Protein AF-X0T157-F1 (afdb_monomer_lite)

Foldseek 3Di:
DEAFDADPVQFTHADPPVVVVVVVCQVVPAAEYEGAPVNPPPDPPDTNHHYDHDGGVVVVVVVPD

Structure (mmCIF, N/CA/C/O backbone):
data_AF-X0T157-F1
#
_entry.id   AF-X0T157-F1
#
loop_
_atom_site.group_PDB
_atom_site.id
_atom_site.type_symbol
_atom_site.label_atom_id
_atom_site.label_alt_id
_atom_site.label_comp_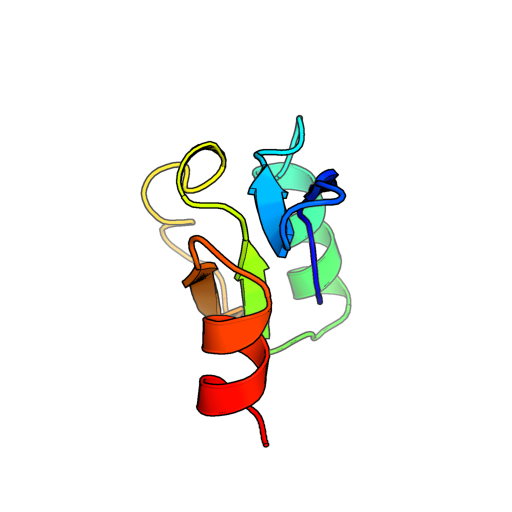id
_atom_site.label_asym_id
_atom_site.label_entity_id
_atom_site.label_seq_id
_atom_site.pdbx_PDB_ins_code
_atom_site.Cartn_x
_atom_site.Cartn_y
_atom_site.Cartn_z
_atom_site.occupancy
_atom_site.B_iso_or_equiv
_atom_site.auth_seq_id
_atom_site.auth_comp_id
_atom_site.auth_asym_id
_atom_site.auth_atom_id
_atom_site.pdbx_PDB_model_num
ATOM 1 N N . VAL A 1 1 ? -6.879 -1.477 0.648 1.00 86.56 1 VAL A N 1
ATOM 2 C CA . VAL A 1 1 ? -6.201 -0.176 0.420 1.00 86.56 1 VAL A CA 1
ATOM 3 C C . VAL A 1 1 ? -4.863 -0.422 -0.259 1.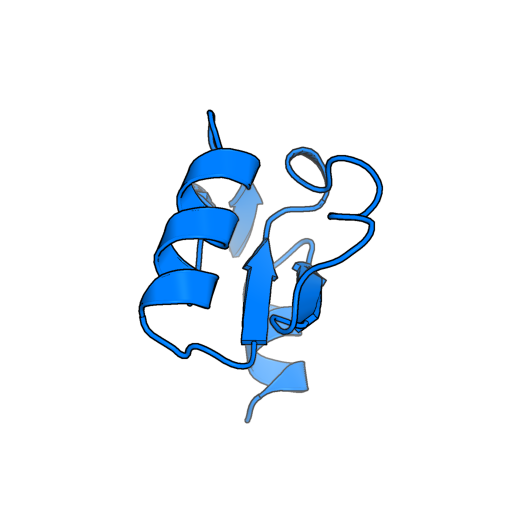00 86.56 1 VAL A C 1
ATOM 5 O O . VAL A 1 1 ? -4.218 -1.406 0.075 1.00 86.56 1 VAL A O 1
ATOM 8 N N . PHE A 1 2 ? -4.464 0.418 -1.212 1.00 88.00 2 PHE A N 1
ATOM 9 C CA . PHE A 1 2 ? -3.162 0.332 -1.883 1.00 88.00 2 PHE A CA 1
ATOM 10 C C . PHE A 1 2 ? -2.312 1.523 -1.439 1.00 88.00 2 PHE A C 1
ATOM 12 O O . PHE A 1 2 ? -2.784 2.657 -1.485 1.00 88.00 2 PHE A O 1
ATOM 19 N N . ALA A 1 3 ? -1.097 1.269 -0.959 1.00 86.75 3 ALA A N 1
ATOM 20 C CA . ALA A 1 3 ? -0.170 2.301 -0.507 1.00 86.75 3 ALA A CA 1
ATOM 21 C C . ALA A 1 3 ? 1.238 1.976 -1.019 1.00 86.75 3 ALA A C 1
ATOM 23 O O . ALA A 1 3 ? 2.095 1.475 -0.292 1.00 86.75 3 ALA A O 1
ATOM 24 N N . ALA A 1 4 ? 1.432 2.227 -2.308 1.00 88.50 4 ALA A N 1
ATOM 25 C CA . ALA A 1 4 ? 2.687 2.067 -3.022 1.00 88.50 4 ALA A CA 1
ATOM 26 C C . ALA A 1 4 ? 2.709 3.039 -4.206 1.00 88.50 4 ALA A C 1
ATOM 28 O O . ALA A 1 4 ? 1.656 3.421 -4.720 1.00 88.50 4 ALA A O 1
ATOM 29 N N . GLU A 1 5 ? 3.904 3.414 -4.638 1.00 89.31 5 GLU A N 1
ATOM 30 C CA . GLU A 1 5 ? 4.107 4.088 -5.915 1.00 89.31 5 GLU A CA 1
ATOM 31 C C . GLU A 1 5 ? 4.259 3.043 -7.018 1.00 89.31 5 GLU A C 1
ATOM 33 O O . GLU A 1 5 ? 4.873 1.996 -6.805 1.00 89.31 5 GLU A O 1
ATOM 38 N N . LEU A 1 6 ? 3.699 3.324 -8.192 1.00 92.50 6 LEU A N 1
ATOM 39 C CA . LEU A 1 6 ? 3.811 2.459 -9.358 1.00 92.50 6 LEU A CA 1
ATOM 40 C C . LEU A 1 6 ? 4.812 3.069 -10.336 1.00 92.50 6 LEU A C 1
ATOM 42 O O . LEU A 1 6 ? 4.609 4.178 -10.828 1.00 92.50 6 LEU A O 1
ATOM 46 N N . GLY A 1 7 ? 5.886 2.341 -10.617 1.00 90.12 7 GLY A N 1
ATOM 47 C CA . GLY A 1 7 ? 6.788 2.688 -11.704 1.00 90.12 7 GLY A CA 1
ATOM 48 C C . GLY A 1 7 ? 6.215 2.296 -13.064 1.00 90.12 7 GLY A C 1
ATOM 49 O O . GLY A 1 7 ? 5.359 1.418 -13.174 1.00 90.12 7 GLY A O 1
ATOM 50 N N . LEU A 1 8 ? 6.707 2.938 -14.124 1.00 91.62 8 LEU A N 1
ATOM 51 C CA . LEU A 1 8 ? 6.255 2.676 -15.496 1.00 91.62 8 LEU A CA 1
ATOM 52 C C . LEU A 1 8 ? 6.557 1.241 -15.962 1.00 91.62 8 LEU A C 1
ATOM 54 O O . LEU A 1 8 ? 5.866 0.733 -16.840 1.00 91.6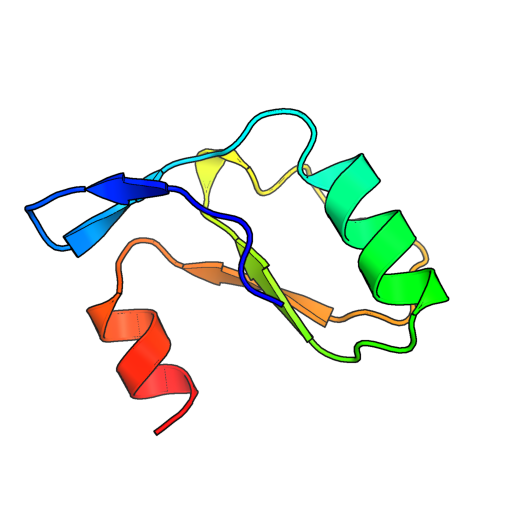2 8 LEU A O 1
ATOM 58 N N . GLY A 1 9 ? 7.554 0.579 -15.366 1.00 90.75 9 GLY A N 1
ATOM 59 C CA . GLY A 1 9 ? 7.866 -0.832 -15.608 1.00 90.75 9 GLY A CA 1
ATOM 60 C C . GLY A 1 9 ? 6.963 -1.805 -14.844 1.00 90.75 9 GLY A C 1
ATOM 61 O O . GLY A 1 9 ? 7.153 -3.016 -14.935 1.00 90.75 9 GLY A O 1
ATOM 62 N N . GLY A 1 10 ? 5.984 -1.300 -14.088 1.00 89.44 10 GLY A N 1
ATOM 63 C CA . GLY A 1 10 ? 5.082 -2.106 -13.272 1.00 89.44 10 GLY A CA 1
ATOM 64 C C . GLY A 1 10 ? 5.663 -2.506 -11.916 1.00 89.44 10 GLY A C 1
ATOM 65 O O . GLY A 1 10 ? 5.076 -3.349 -11.233 1.00 89.44 10 GLY A O 1
ATOM 66 N N . GLU A 1 11 ? 6.795 -1.932 -11.507 1.00 90.75 11 GLU A N 1
ATOM 67 C CA . GLU A 1 11 ? 7.381 -2.145 -10.189 1.00 90.75 11 GLU A CA 1
ATOM 68 C C . GLU A 1 11 ? 6.660 -1.342 -9.100 1.00 90.75 11 GLU A C 1
ATOM 70 O O . GLU A 1 11 ? 6.262 -0.193 -9.304 1.00 90.75 11 GLU A O 1
ATOM 75 N N . LEU A 1 12 ? 6.519 -1.942 -7.918 1.00 89.81 12 LEU A N 1
ATOM 76 C CA . LEU A 1 12 ? 5.960 -1.277 -6.746 1.00 89.81 12 LEU A CA 1
ATOM 77 C C . LEU A 1 12 ? 7.082 -0.706 -5.885 1.00 89.81 12 LEU A C 1
ATOM 79 O O . LEU A 1 12 ? 7.997 -1.418 -5.464 1.00 89.81 12 LEU A O 1
ATOM 83 N N . ARG A 1 13 ? 6.991 0.591 -5.602 1.00 88.62 13 ARG A N 1
ATOM 84 C CA . ARG A 1 13 ? 7.965 1.347 -4.817 1.00 88.62 13 ARG A CA 1
ATOM 85 C C . ARG A 1 13 ? 7.366 1.803 -3.495 1.00 88.62 13 ARG A C 1
ATOM 87 O O . ARG A 1 13 ? 6.157 2.001 -3.352 1.00 88.62 13 ARG A O 1
ATOM 94 N N . GLY A 1 14 ? 8.246 1.913 -2.508 1.00 86.00 14 GLY A N 1
ATOM 95 C CA . GLY A 1 14 ? 7.876 2.257 -1.148 1.00 86.00 14 GLY A CA 1
ATOM 96 C C . GLY A 1 14 ? 7.433 3.705 -1.018 1.00 86.00 14 GLY A C 1
ATOM 97 O O . GLY A 1 14 ? 8.078 4.602 -1.545 1.00 86.00 14 GLY A O 1
ATOM 98 N N . VAL A 1 15 ? 6.353 3.920 -0.273 1.00 84.38 15 VAL A N 1
ATOM 99 C CA . VAL A 1 15 ? 5.872 5.242 0.127 1.00 84.38 15 VAL A CA 1
ATOM 100 C C . VAL A 1 15 ? 6.326 5.576 1.540 1.00 84.38 15 VAL A C 1
ATOM 102 O O . VAL A 1 15 ? 6.432 4.708 2.418 1.00 84.38 15 VAL A O 1
ATOM 105 N N . THR A 1 16 ? 6.541 6.863 1.786 1.00 82.44 16 THR A N 1
ATOM 106 C CA . THR A 1 16 ? 6.795 7.378 3.130 1.00 82.44 16 THR A CA 1
ATOM 107 C C . THR A 1 16 ? 5.542 7.256 4.000 1.00 82.44 16 THR A C 1
ATOM 109 O O . THR A 1 16 ? 4.402 7.296 3.523 1.00 82.44 16 THR A O 1
ATOM 112 N N . MET A 1 17 ? 5.754 7.086 5.310 1.00 81.69 17 MET A N 1
ATOM 113 C CA . MET A 1 17 ? 4.679 7.017 6.310 1.00 81.69 17 MET A CA 1
ATOM 114 C C . MET A 1 17 ? 3.628 5.919 6.041 1.00 81.69 17 MET A C 1
ATOM 116 O O . MET A 1 17 ? 2.457 6.064 6.401 1.00 81.69 17 MET A O 1
ATOM 120 N N . ALA A 1 18 ? 4.032 4.793 5.437 1.00 81.62 18 ALA A N 1
ATOM 121 C CA . ALA A 1 18 ? 3.140 3.664 5.155 1.00 81.62 18 ALA A CA 1
ATOM 122 C C . ALA A 1 18 ? 2.400 3.164 6.413 1.00 81.62 18 ALA A C 1
ATOM 124 O O . ALA A 1 18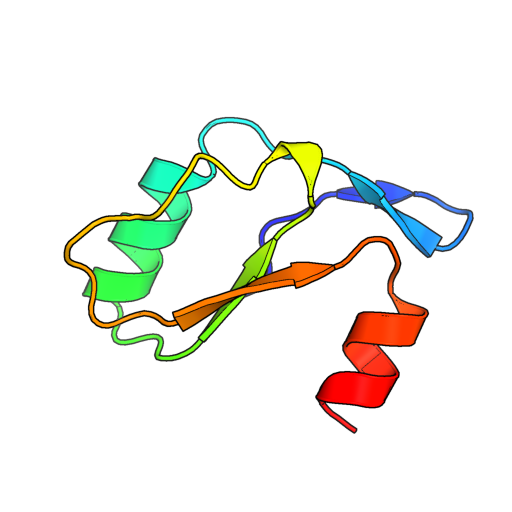 ? 1.211 2.856 6.361 1.00 81.62 18 ALA A O 1
ATOM 125 N N . GLU A 1 19 ? 3.071 3.168 7.568 1.00 80.00 19 GLU A N 1
ATOM 126 C CA . GLU A 1 19 ? 2.494 2.737 8.844 1.00 80.00 19 GLU A CA 1
ATOM 127 C C . GLU A 1 19 ? 1.341 3.635 9.328 1.00 80.00 19 GLU A C 1
ATOM 129 O O . GLU A 1 19 ? 0.320 3.133 9.800 1.00 80.00 19 GLU A O 1
ATOM 134 N N . GLN A 1 20 ? 1.450 4.961 9.179 1.00 83.25 20 GLN A N 1
ATOM 135 C CA . GLN A 1 20 ? 0.353 5.876 9.526 1.00 83.25 20 GLN A CA 1
ATOM 136 C C . GLN A 1 20 ? -0.844 5.674 8.596 1.00 83.25 20 GLN A C 1
ATOM 138 O O . GLN A 1 20 ? -1.980 5.615 9.061 1.00 83.25 20 GLN A O 1
ATOM 143 N N . ARG A 1 21 ? -0.594 5.484 7.294 1.00 84.25 21 ARG A N 1
ATOM 144 C CA . ARG A 1 21 ? -1.646 5.201 6.305 1.00 84.25 21 ARG A CA 1
ATOM 145 C C . ARG A 1 21 ? -2.377 3.890 6.616 1.00 84.25 21 ARG A C 1
ATOM 147 O O . ARG A 1 21 ? -3.596 3.829 6.487 1.00 84.25 21 ARG A O 1
ATOM 154 N N . LEU A 1 22 ? -1.653 2.864 7.071 1.00 83.94 22 LEU A N 1
ATOM 155 C CA . LEU A 1 22 ? -2.232 1.595 7.527 1.00 83.94 22 LEU A CA 1
ATOM 156 C C . LEU A 1 22 ? -3.114 1.771 8.766 1.00 83.94 22 LEU A C 1
ATOM 158 O O . LEU A 1 22 ? -4.203 1.207 8.796 1.00 83.94 22 LEU A O 1
ATOM 162 N N . LYS A 1 23 ? -2.686 2.567 9.755 1.00 84.38 23 LYS A N 1
ATOM 163 C CA . LYS A 1 23 ? -3.482 2.854 10.965 1.00 84.38 23 LYS A CA 1
ATOM 164 C C . LYS A 1 23 ? -4.786 3.578 10.632 1.00 84.38 23 LYS A C 1
ATOM 166 O O . LYS A 1 23 ? -5.830 3.233 11.177 1.00 84.38 23 LYS A O 1
ATOM 171 N N . GLU A 1 24 ? -4.753 4.538 9.713 1.00 85.94 24 GLU A N 1
ATOM 172 C CA . GLU A 1 24 ? -5.972 5.210 9.248 1.00 85.94 24 GLU A CA 1
ATOM 173 C C . GLU A 1 24 ? -6.878 4.256 8.461 1.00 85.94 24 GLU A C 1
ATOM 175 O O . GLU A 1 24 ? -8.084 4.206 8.701 1.00 85.94 24 GLU A O 1
ATOM 180 N N . ALA A 1 25 ? -6.310 3.417 7.591 1.00 86.38 25 ALA A N 1
ATOM 181 C CA . ALA A 1 25 ? -7.083 2.395 6.893 1.00 86.38 25 ALA A CA 1
ATOM 182 C C . ALA A 1 25 ? -7.719 1.379 7.861 1.00 86.38 25 ALA A C 1
ATOM 184 O O . ALA A 1 25 ? -8.852 0.944 7.662 1.00 86.38 25 ALA A O 1
ATOM 185 N N . GLU A 1 26 ? -7.027 1.024 8.939 1.00 85.00 26 GLU A N 1
ATOM 186 C CA . GLU A 1 26 ? -7.581 0.166 9.980 1.00 85.00 26 GLU A CA 1
ATOM 187 C C . GLU A 1 26 ? -8.767 0.827 10.696 1.00 85.00 26 GLU A C 1
ATOM 189 O O . GLU A 1 26 ? -9.810 0.190 10.852 1.00 85.00 26 GLU A O 1
ATOM 194 N N . LYS A 1 27 ? -8.647 2.106 11.080 1.00 86.12 27 LYS A N 1
ATOM 195 C CA . LYS A 1 27 ? -9.745 2.871 11.701 1.00 86.12 27 LYS A CA 1
ATOM 196 C C . LYS A 1 27 ? -10.972 2.963 10.798 1.00 86.12 27 LYS A C 1
ATOM 198 O O . LYS A 1 27 ? -12.095 2.888 11.285 1.00 86.12 27 LYS A O 1
ATOM 203 N N . LEU A 1 28 ? -10.756 3.083 9.490 1.00 87.12 28 LEU A N 1
ATOM 204 C CA . LEU A 1 28 ? -11.815 3.104 8.481 1.00 87.12 28 LEU A CA 1
ATOM 205 C C . LEU A 1 28 ? -12.441 1.718 8.225 1.00 87.12 28 LEU A C 1
ATOM 207 O O . LEU A 1 28 ? -13.395 1.609 7.460 1.00 87.12 28 LEU A O 1
ATOM 211 N N . GLY A 1 29 ? -11.934 0.653 8.857 1.00 84.75 29 GLY A N 1
ATOM 212 C CA . GLY A 1 29 ? -12.494 -0.696 8.760 1.00 84.75 29 GLY A CA 1
ATOM 213 C C . GLY A 1 29 ? -11.993 -1.510 7.565 1.00 84.75 29 GLY A C 1
ATOM 214 O O . GLY A 1 29 ? -12.586 -2.540 7.229 1.00 84.75 29 GLY A O 1
ATOM 215 N N . PHE A 1 30 ? -10.899 -1.100 6.915 1.00 86.19 30 PHE A N 1
ATOM 216 C CA . PHE A 1 30 ? -10.309 -1.889 5.836 1.00 86.19 30 PHE A CA 1
ATOM 217 C C . PHE A 1 30 ? -9.676 -3.179 6.373 1.00 86.19 30 PHE A C 1
ATOM 219 O O . PHE A 1 30 ? -8.918 -3.182 7.340 1.00 86.19 30 PHE A O 1
ATOM 226 N N . LYS A 1 31 ? -9.960 -4.298 5.697 1.00 84.88 31 LYS A N 1
ATOM 227 C CA . LYS A 1 31 ? -9.472 -5.634 6.086 1.00 84.88 31 LYS A CA 1
ATOM 228 C C . LYS A 1 31 ? -8.127 -6.000 5.464 1.00 84.88 31 LYS A C 1
ATOM 230 O O . LYS A 1 31 ? -7.427 -6.857 5.998 1.00 84.88 31 LYS A O 1
ATOM 235 N N . GLN A 1 32 ? -7.786 -5.397 4.326 1.00 85.31 32 GLN A N 1
ATOM 236 C CA . GLN A 1 32 ? -6.593 -5.741 3.553 1.00 85.31 32 GLN A CA 1
ATOM 237 C C . GLN A 1 32 ? -5.879 -4.496 3.025 1.00 85.31 32 GLN A C 1
ATOM 239 O O . GLN A 1 32 ? -6.519 -3.529 2.587 1.00 85.31 32 GLN A O 1
ATOM 244 N N . ALA A 1 33 ? -4.551 -4.547 3.035 1.00 87.12 33 ALA A N 1
ATOM 245 C CA . ALA A 1 33 ? -3.676 -3.514 2.506 1.00 87.12 33 ALA A CA 1
ATOM 246 C C . ALA A 1 33 ? -2.582 -4.109 1.614 1.00 87.12 33 ALA A C 1
ATOM 248 O O . ALA A 1 33 ? -2.046 -5.173 1.915 1.00 87.12 33 ALA A O 1
ATOM 249 N N . VAL A 1 34 ? -2.246 -3.397 0.543 1.00 88.06 34 VAL A N 1
ATOM 250 C CA . VAL A 1 34 ? -1.181 -3.729 -0.406 1.00 88.06 34 VAL A CA 1
ATOM 251 C C . VAL A 1 34 ? -0.082 -2.681 -0.288 1.00 88.06 34 VAL A C 1
ATOM 253 O O . VAL A 1 34 ? -0.365 -1.481 -0.330 1.00 88.06 34 VAL A O 1
ATOM 256 N N . LEU A 1 35 ? 1.154 -3.145 -0.123 1.00 87.62 35 LEU A N 1
ATOM 257 C CA . LEU A 1 35 ? 2.349 -2.331 0.099 1.00 87.62 35 LEU A CA 1
ATOM 258 C C . LEU A 1 35 ? 3.473 -2.763 -0.845 1.00 87.62 35 LEU A C 1
ATOM 260 O O . LEU A 1 35 ? 3.491 -3.895 -1.326 1.00 87.62 35 LEU A O 1
ATOM 264 N N . ALA A 1 36 ? 4.450 -1.884 -1.050 1.00 85.31 36 ALA A N 1
ATOM 265 C CA . ALA A 1 36 ? 5.722 -2.272 -1.649 1.00 85.31 36 ALA A CA 1
ATOM 266 C C . ALA A 1 36 ? 6.643 -2.940 -0.609 1.00 85.31 36 ALA A C 1
ATOM 268 O O . ALA A 1 36 ? 6.520 -2.654 0.588 1.00 85.31 36 ALA A O 1
ATOM 269 N N . PRO A 1 37 ? 7.617 -3.770 -1.028 1.00 81.75 37 PRO A N 1
ATOM 270 C CA . PRO A 1 37 ? 8.473 -4.524 -0.113 1.00 81.75 37 PRO A CA 1
ATOM 271 C C . PRO A 1 37 ? 9.389 -3.604 0.697 1.00 81.75 37 PRO A C 1
ATOM 273 O O . PRO A 1 37 ? 9.662 -3.870 1.859 1.00 81.75 37 PRO A O 1
ATOM 276 N N . SER A 1 38 ? 9.806 -2.475 0.118 1.00 74.75 38 SER A N 1
ATOM 277 C CA . SER A 1 38 ? 10.614 -1.461 0.806 1.00 74.75 38 SER A CA 1
ATOM 278 C C . SER A 1 38 ? 9.833 -0.644 1.840 1.00 74.75 38 SER A C 1
ATOM 280 O O . SER A 1 38 ? 10.438 -0.054 2.728 1.00 74.75 38 SER A O 1
ATOM 282 N N . SER A 1 39 ? 8.499 -0.633 1.757 1.00 68.31 39 SER A N 1
ATOM 283 C CA . SER A 1 39 ? 7.605 -0.064 2.776 1.00 68.31 39 SER A CA 1
ATOM 284 C C . SER A 1 39 ? 7.058 -1.110 3.737 1.00 68.31 39 SER A C 1
ATOM 286 O O . SER A 1 39 ? 6.254 -0.765 4.607 1.00 68.31 39 SER A O 1
ATOM 288 N N . ALA A 1 40 ? 7.468 -2.374 3.597 1.00 60.72 40 ALA A N 1
ATOM 289 C CA . ALA A 1 40 ? 7.155 -3.419 4.553 1.00 60.72 40 ALA A CA 1
ATOM 290 C C . ALA A 1 40 ? 7.982 -3.188 5.824 1.00 60.72 40 ALA A C 1
ATOM 292 O O . ALA A 1 40 ? 8.912 -3.926 6.134 1.00 60.72 40 ALA A O 1
ATOM 293 N N . THR A 1 41 ? 7.647 -2.136 6.572 1.00 53.16 41 THR A N 1
ATOM 294 C CA . THR A 1 41 ? 8.042 -2.044 7.972 1.00 53.16 41 THR A CA 1
ATOM 295 C C . THR A 1 41 ? 7.469 -3.276 8.652 1.00 53.16 41 THR A C 1
ATOM 297 O O . THR A 1 41 ? 6.262 -3.524 8.611 1.00 53.16 41 THR A O 1
ATOM 300 N N . THR A 1 42 ? 8.384 -4.075 9.191 1.00 45.59 42 THR A N 1
ATOM 301 C CA . THR A 1 42 ? 8.180 -5.265 10.004 1.00 45.59 42 THR A CA 1
ATOM 302 C C . THR A 1 42 ? 6.918 -5.124 10.835 1.00 45.59 42 THR A C 1
ATOM 304 O O . THR A 1 42 ? 6.939 -4.401 11.818 1.00 45.59 42 THR A O 1
ATOM 307 N N . GLN A 1 43 ? 5.848 -5.801 10.406 1.00 47.50 43 GLN A N 1
ATOM 308 C CA . GLN A 1 43 ? 4.626 -6.069 11.164 1.00 47.50 43 GLN A CA 1
ATOM 309 C C . GLN A 1 43 ? 4.043 -4.837 11.874 1.00 47.50 43 GLN A C 1
ATOM 311 O O . GLN A 1 43 ? 4.543 -4.421 12.909 1.00 47.50 43 GLN A O 1
ATOM 316 N N . THR A 1 44 ? 2.881 -4.330 11.458 1.00 45.72 44 THR A N 1
ATOM 317 C CA . THR A 1 44 ? 2.011 -3.698 12.461 1.00 45.72 44 THR A CA 1
ATOM 318 C C . THR A 1 44 ? 1.667 -4.793 13.482 1.00 45.72 44 THR A C 1
ATOM 320 O O . THR A 1 44 ? 0.896 -5.693 13.146 1.00 45.72 44 THR A O 1
ATOM 323 N N . PRO A 1 45 ? 2.216 -4.799 14.717 1.00 43.81 45 PRO A N 1
ATOM 324 C CA . PRO A 1 45 ? 2.202 -5.997 15.564 1.00 43.81 45 PRO A CA 1
ATOM 325 C C . PRO A 1 45 ? 0.828 -6.291 16.184 1.00 43.81 45 PRO A C 1
ATOM 327 O O . PRO A 1 45 ? 0.726 -7.071 17.126 1.00 43.81 45 PRO A O 1
ATOM 330 N N . ARG A 1 46 ? -0.239 -5.600 15.757 1.00 48.09 46 ARG A N 1
ATOM 331 C CA . ARG A 1 46 ? -1.489 -5.545 16.527 1.00 48.09 46 ARG A CA 1
ATOM 332 C C . ARG A 1 46 ? -2.737 -5.069 15.780 1.00 48.09 46 ARG A C 1
ATOM 334 O O . ARG A 1 46 ? -3.741 -4.810 16.436 1.00 48.09 46 ARG A O 1
ATOM 341 N N . GLY A 1 47 ? -2.683 -4.929 14.454 1.00 56.78 47 GLY A N 1
ATOM 342 C CA . GLY A 1 47 ? -3.789 -4.362 13.676 1.00 56.78 47 GLY A CA 1
ATOM 343 C C . GLY A 1 47 ? -4.718 -5.411 13.055 1.00 56.7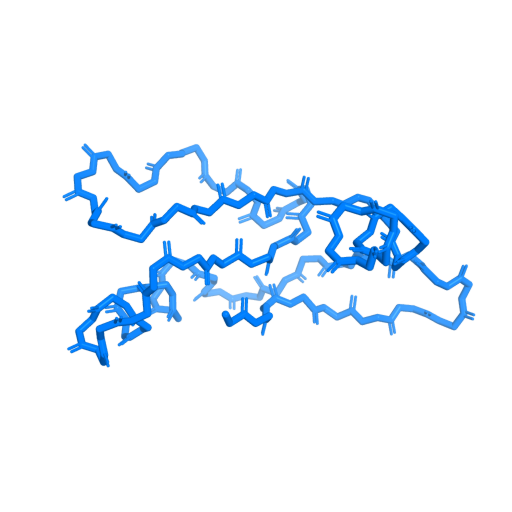8 47 GLY A C 1
ATOM 344 O O . GLY A 1 47 ? -4.265 -6.463 12.609 1.00 56.78 47 GLY A O 1
ATOM 345 N N . LYS A 1 48 ? -6.020 -5.118 12.964 1.00 67.50 48 LYS A N 1
ATOM 346 C CA . LYS A 1 48 ? -7.037 -5.939 12.267 1.00 67.50 48 LYS A CA 1
ATOM 347 C C . LYS A 1 48 ? -6.840 -5.995 10.744 1.00 67.50 48 LYS A C 1
ATOM 349 O O . LYS A 1 48 ? -7.441 -6.843 10.081 1.00 67.50 48 LYS A O 1
ATOM 354 N N . ILE A 1 49 ? -6.036 -5.092 10.182 1.00 79.81 49 ILE A N 1
ATOM 355 C CA . ILE A 1 49 ? -5.786 -4.992 8.743 1.00 79.81 49 ILE A CA 1
ATOM 356 C C . ILE A 1 49 ? -4.632 -5.911 8.311 1.00 79.81 49 ILE A C 1
ATOM 358 O O . ILE A 1 49 ? -3.511 -5.808 8.803 1.00 79.81 49 ILE A O 1
ATOM 362 N N . LYS A 1 50 ? -4.892 -6.814 7.358 1.00 82.94 50 LYS A N 1
ATOM 363 C CA . LYS A 1 50 ? -3.870 -7.701 6.782 1.00 82.94 50 LYS A CA 1
ATOM 364 C C . LYS A 1 50 ? -3.090 -6.965 5.697 1.00 82.94 50 LYS A C 1
ATOM 366 O O . LYS A 1 50 ? -3.597 -6.778 4.591 1.00 82.94 50 LYS A O 1
ATOM 371 N N . ALA A 1 51 ? -1.867 -6.559 6.009 1.00 83.38 51 ALA A N 1
ATOM 372 C CA . ALA A 1 51 ? -0.952 -5.968 5.043 1.00 83.38 51 ALA A CA 1
ATOM 373 C C . ALA A 1 51 ? -0.163 -7.051 4.290 1.00 83.38 51 ALA A C 1
ATOM 375 O O . ALA A 1 51 ? 0.419 -7.940 4.910 1.00 83.38 51 ALA A O 1
ATOM 376 N N . ARG A 1 52 ? -0.139 -6.973 2.957 1.00 87.38 52 ARG A N 1
ATOM 377 C CA . ARG A 1 52 ? 0.659 -7.830 2.072 1.00 87.38 52 ARG A CA 1
ATOM 378 C C . ARG A 1 52 ? 1.582 -6.967 1.222 1.00 87.38 52 ARG A C 1
ATOM 380 O O . ARG A 1 52 ? 1.153 -5.945 0.688 1.00 87.38 52 ARG A O 1
ATOM 387 N N . ALA A 1 53 ? 2.838 -7.383 1.114 1.00 86.31 53 ALA A N 1
ATOM 388 C CA . ALA A 1 53 ? 3.827 -6.712 0.287 1.00 86.31 53 ALA A CA 1
ATOM 389 C C . ALA A 1 53 ? 3.977 -7.430 -1.058 1.00 86.31 53 ALA A C 1
ATOM 391 O O . ALA A 1 53 ? 4.040 -8.657 -1.085 1.00 86.31 53 ALA A O 1
ATOM 392 N N . PHE A 1 54 ? 4.058 -6.665 -2.143 1.00 89.75 54 PHE A N 1
ATOM 393 C CA . PHE A 1 54 ? 4.220 -7.170 -3.509 1.00 89.75 54 PHE A CA 1
ATOM 394 C C . PHE A 1 54 ? 5.300 -6.375 -4.231 1.00 89.75 54 PHE A C 1
ATOM 396 O O . PHE A 1 54 ? 5.456 -5.184 -3.964 1.00 89.75 54 PHE A O 1
ATOM 403 N N . ARG A 1 55 ? 6.037 -7.006 -5.152 1.00 89.06 55 ARG A N 1
ATOM 404 C CA . ARG A 1 55 ? 7.107 -6.325 -5.911 1.00 89.06 55 ARG A CA 1
ATOM 405 C C . ARG A 1 55 ? 6.623 -5.703 -7.216 1.00 89.06 55 ARG A C 1
ATOM 407 O O . ARG A 1 55 ? 7.240 -4.751 -7.687 1.00 89.06 55 ARG A O 1
ATOM 414 N N . SER A 1 56 ? 5.546 -6.218 -7.803 1.00 92.06 56 SER A N 1
ATOM 415 C CA . SER A 1 56 ? 5.012 -5.713 -9.068 1.00 92.06 56 SER A CA 1
ATOM 416 C C . SER A 1 56 ? 3.491 -5.712 -9.093 1.00 92.06 56 SER A C 1
ATOM 418 O O . SER A 1 56 ? 2.833 -6.441 -8.349 1.00 92.06 56 SER A O 1
ATOM 420 N N . ILE A 1 57 ? 2.928 -4.901 -9.986 1.00 91.38 57 ILE A N 1
ATOM 421 C CA . ILE A 1 57 ? 1.481 -4.857 -10.201 1.00 91.38 57 ILE A CA 1
ATOM 422 C C . ILE A 1 57 ? 0.938 -6.169 -10.773 1.00 91.38 57 ILE A C 1
ATOM 424 O O . ILE A 1 57 ? -0.188 -6.536 -10.466 1.00 91.38 57 ILE A O 1
ATOM 428 N N . ALA A 1 58 ? 1.744 -6.907 -11.541 1.00 92.19 58 ALA A N 1
ATOM 429 C CA . ALA A 1 58 ? 1.350 -8.207 -12.075 1.00 92.19 58 ALA A CA 1
ATOM 430 C C . ALA A 1 58 ? 1.044 -9.212 -10.952 1.00 92.19 58 ALA A C 1
ATOM 432 O O . ALA A 1 58 ? 0.029 -9.894 -11.012 1.00 92.19 58 ALA A O 1
ATOM 433 N N . GLU A 1 59 ? 1.859 -9.246 -9.893 1.00 90.75 59 GLU A N 1
ATOM 434 C CA . GLU A 1 59 ? 1.594 -10.110 -8.733 1.00 90.75 59 GLU A CA 1
ATOM 435 C C . GLU A 1 59 ? 0.368 -9.673 -7.938 1.00 90.75 59 GLU A C 1
ATOM 437 O O . GLU A 1 59 ? -0.340 -10.500 -7.372 1.00 90.75 59 GLU A O 1
ATOM 442 N N . VAL A 1 60 ? 0.124 -8.362 -7.871 1.00 90.12 60 VAL A N 1
ATOM 443 C CA . VAL A 1 60 ? -1.088 -7.844 -7.237 1.00 90.12 60 VAL A CA 1
ATOM 444 C C . VAL A 1 60 ? -2.314 -8.286 -8.028 1.00 90.12 60 VAL A C 1
ATOM 446 O O . VAL A 1 60 ? -3.289 -8.716 -7.429 1.00 90.12 60 VAL A O 1
ATOM 449 N N . LEU A 1 61 ? -2.277 -8.212 -9.357 1.00 90.94 61 LEU A N 1
ATOM 450 C CA . LEU A 1 61 ? -3.389 -8.669 -10.184 1.00 90.94 61 LEU A CA 1
ATOM 451 C C . LEU A 1 61 ? -3.611 -10.177 -10.028 1.00 90.94 61 LEU A C 1
ATOM 453 O O . LEU A 1 61 ? -4.737 -10.573 -9.773 1.00 90.94 61 LEU A O 1
ATOM 457 N N . ASP A 1 62 ? -2.558 -10.992 -10.067 1.00 91.56 62 ASP A N 1
ATOM 458 C CA . ASP A 1 62 ? -2.647 -12.453 -9.889 1.00 91.56 62 ASP A CA 1
ATOM 459 C C . ASP A 1 62 ? -3.173 -12.869 -8.500 1.00 91.56 62 ASP A C 1
ATOM 461 O O . ASP A 1 62 ? -3.836 -13.887 -8.338 1.00 91.56 62 ASP A O 1
ATOM 465 N N . ALA A 1 63 ? -2.911 -12.067 -7.465 1.00 86.44 63 ALA A N 1
ATOM 466 C CA . ALA A 1 63 ? -3.375 -12.358 -6.111 1.00 86.44 63 ALA A CA 1
ATOM 467 C C . ALA A 1 63 ? -4.836 -11.951 -5.837 1.00 86.44 63 ALA A C 1
ATOM 469 O O . ALA A 1 63 ? -5.378 -12.351 -4.800 1.00 86.44 63 ALA A O 1
ATOM 470 N N . PHE A 1 64 ? -5.440 -11.110 -6.683 1.00 82.62 64 PHE A N 1
ATOM 471 C CA . PHE A 1 64 ? -6.752 -10.496 -6.432 1.00 82.62 64 PHE A CA 1
ATOM 472 C C . PHE A 1 64 ? -7.777 -10.655 -7.571 1.00 82.62 64 PHE A C 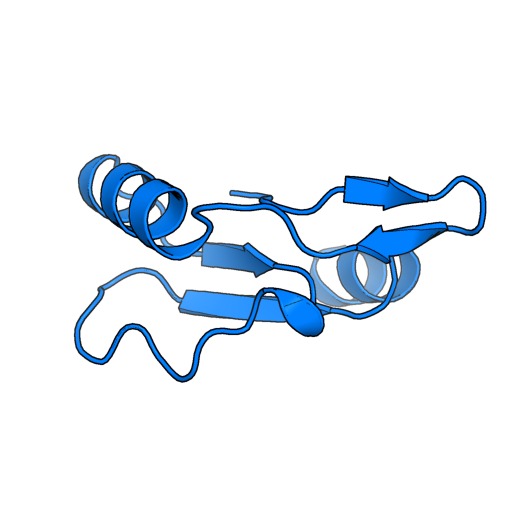1
ATOM 474 O O . PHE A 1 64 ? -8.965 -10.468 -7.296 1.00 82.62 64 PHE A O 1
ATOM 481 N N . CYS A 1 65 ? -7.352 -10.980 -8.794 1.00 75.81 65 CYS A N 1
ATOM 482 C CA . CYS A 1 65 ? -8.210 -11.413 -9.904 1.00 75.81 65 CYS A CA 1
ATOM 483 C C . CYS A 1 65 ? -8.238 -12.940 -9.987 1.00 75.81 65 CYS A C 1
ATOM 485 O O . CYS A 1 65 ? -9.326 -13.467 -10.309 1.00 75.81 65 CYS A O 1
#

pLDDT: mean 81.39, std 12.8, range [43.81, 92.5]

Organism: NCBI:txid412755

Radius of gyration: 11.32 Å; chains: 1; bounding box: 23×20×32 Å

Sequence (65 aa):
VFAAELGLGGELRGVTMAEQRLKEAEKLGFKQAVLAPSSATTQTPRGKIKARAFRSIAEVLDAFC

Secondary structure (DSSP, 8-state):
-EE-EE-TTSBEEPPTTHHHHHHHHHHTT--EEEE-GGG--S--TT-SSEEEE-SBHHHHHHHH-

InterPro domains:
  IPR020568 Ribosomal protein uS5 domain 2-type superfamily [SSF54211] (3-64)